Protein AF-X1SEI7-F1 (afdb_monomer_lite)

Secondary structure (DSSP, 8-state):
-HHHHSS----EEE--TTS--EEE----SSSSTT-TTTS--GGG-SS--------GGGEEEEETTEEEESS----

Organism: NCBI:txid412755

Structure (mmCIF, N/CA/C/O backbone):
data_AF-X1SEI7-F1
#
_entry.id   AF-X1SEI7-F1
#
loop_
_atom_site.group_PDB
_atom_site.id
_atom_site.type_symbol
_atom_site.label_atom_id
_atom_site.label_alt_id
_atom_site.label_comp_id
_atom_site.label_asym_id
_atom_site.label_entity_id
_atom_site.label_seq_id
_atom_site.pdbx_PDB_ins_code
_atom_site.Cartn_x
_atom_site.Cartn_y
_atom_site.Cartn_z
_atom_site.occupancy
_atom_site.B_iso_or_equiv
_atom_site.auth_seq_id
_atom_site.auth_comp_id
_atom_site.auth_asym_id
_atom_site.auth_atom_id
_atom_site.pdbx_PDB_model_num
ATOM 1 N N . SER A 1 1 ? -10.800 3.680 -1.677 1.00 55.16 1 SER A N 1
ATOM 2 C CA . SER A 1 1 ? -10.306 3.786 -3.069 1.00 55.16 1 SER A CA 1
ATOM 3 C C . SER A 1 1 ? -9.834 5.220 -3.332 1.00 55.16 1 SER A C 1
ATOM 5 O O . SER A 1 1 ? -10.095 6.071 -2.491 1.00 55.16 1 SER A O 1
ATOM 7 N N . ALA A 1 2 ? -9.137 5.524 -4.440 1.00 59.91 2 ALA A N 1
ATOM 8 C CA . ALA A 1 2 ? -8.796 6.922 -4.778 1.00 59.91 2 ALA A CA 1
ATOM 9 C C . ALA A 1 2 ? -10.055 7.807 -4.905 1.00 59.91 2 ALA A C 1
ATOM 11 O O . ALA A 1 2 ? -10.022 8.989 -4.580 1.00 59.91 2 ALA A O 1
ATOM 12 N N . PHE A 1 3 ? -11.178 7.193 -5.299 1.00 65.19 3 PHE A N 1
ATOM 13 C CA . PHE A 1 3 ? -12.501 7.811 -5.328 1.00 65.19 3 PHE A CA 1
ATOM 14 C C . PHE A 1 3 ? -12.987 8.209 -3.924 1.00 65.19 3 PHE A C 1
ATOM 16 O O . PHE A 1 3 ? -13.398 9.346 -3.726 1.00 65.19 3 PHE A O 1
ATOM 23 N N . ASP A 1 4 ? -12.850 7.328 -2.928 1.00 67.81 4 ASP A N 1
ATOM 24 C CA . ASP A 1 4 ? -13.289 7.620 -1.549 1.00 67.81 4 ASP A CA 1
ATOM 25 C C . ASP A 1 4 ? -12.360 8.588 -0.804 1.00 67.81 4 ASP A C 1
ATOM 27 O O . ASP A 1 4 ? -12.784 9.264 0.130 1.00 67.81 4 ASP A O 1
ATOM 31 N N . LEU A 1 5 ? -11.077 8.618 -1.176 1.00 69.81 5 LEU A N 1
ATOM 32 C CA . LEU A 1 5 ? -10.072 9.471 -0.539 1.00 69.81 5 LEU A CA 1
ATOM 33 C C . LEU A 1 5 ? -10.042 10.885 -1.133 1.00 69.81 5 LEU A C 1
ATOM 35 O O . LEU A 1 5 ? -9.533 11.797 -0.490 1.00 69.81 5 LEU A O 1
ATOM 39 N N . GLY A 1 6 ? -10.548 11.079 -2.356 1.00 77.31 6 GLY A N 1
ATOM 40 C CA . GLY A 1 6 ? -10.443 12.348 -3.086 1.00 77.31 6 GLY A CA 1
ATOM 41 C C . GLY A 1 6 ? -9.023 12.677 -3.569 1.00 77.31 6 GLY A C 1
ATOM 42 O O . GLY A 1 6 ? -8.809 13.719 -4.184 1.00 77.31 6 GLY A O 1
ATOM 43 N N . TYR A 1 7 ? -8.054 11.793 -3.316 1.00 75.19 7 TYR A N 1
ATOM 44 C CA . TYR A 1 7 ? -6.681 11.883 -3.800 1.00 75.19 7 TYR A CA 1
ATOM 45 C C . TYR A 1 7 ? -6.147 10.496 -4.170 1.00 75.19 7 TYR A C 1
ATOM 47 O O . TYR A 1 7 ? -6.584 9.469 -3.637 1.00 75.19 7 TYR A O 1
ATOM 55 N N . MET A 1 8 ? -5.178 10.458 -5.088 1.00 75.88 8 MET A N 1
ATOM 56 C CA . MET A 1 8 ? -4.436 9.231 -5.364 1.00 75.88 8 MET A CA 1
ATOM 57 C C . MET A 1 8 ? -3.414 8.969 -4.251 1.00 75.88 8 MET A C 1
ATOM 59 O O . MET A 1 8 ? -2.621 9.863 -3.950 1.00 75.88 8 MET A O 1
ATOM 63 N N . PRO A 1 9 ? -3.390 7.760 -3.656 1.00 75.06 9 PRO A N 1
ATOM 64 C CA . PRO A 1 9 ? -2.328 7.355 -2.743 1.00 75.06 9 PRO A CA 1
ATOM 65 C C . PRO A 1 9 ? -0.949 7.583 -3.364 1.00 75.06 9 PRO A C 1
ATOM 67 O O . PRO A 1 9 ? -0.773 7.343 -4.558 1.00 75.06 9 PRO A O 1
ATOM 70 N N . PHE A 1 10 ? 0.031 7.999 -2.560 1.00 75.62 10 PHE A N 1
ATOM 71 C CA . PHE A 1 10 ? 1.402 8.149 -3.043 1.00 75.62 10 PHE A CA 1
ATOM 72 C C . PHE A 1 10 ? 1.977 6.775 -3.403 1.00 75.62 10 PHE A C 1
ATOM 74 O O . PHE A 1 10 ? 2.414 6.021 -2.534 1.00 75.62 10 PHE A O 1
ATOM 81 N N . MET A 1 11 ? 1.941 6.445 -4.691 1.00 81.69 11 MET A N 1
ATOM 82 C CA . MET A 1 11 ? 2.627 5.285 -5.240 1.00 81.69 11 MET A CA 1
ATOM 83 C C . MET A 1 11 ? 4.017 5.722 -5.684 1.00 81.69 11 MET A C 1
ATOM 85 O O . MET A 1 11 ? 4.155 6.687 -6.434 1.00 81.69 11 MET A O 1
ATOM 89 N N . HIS A 1 12 ? 5.046 5.016 -5.222 1.00 78.94 12 HIS A N 1
ATOM 90 C CA . HIS A 1 12 ? 6.411 5.236 -5.691 1.00 78.94 12 HIS A CA 1
ATOM 91 C C . HIS A 1 12 ? 6.788 4.105 -6.634 1.00 78.94 12 HIS A C 1
ATOM 93 O O . HIS A 1 12 ? 6.738 2.934 -6.250 1.00 78.94 12 HIS A O 1
ATOM 99 N N . HIS A 1 13 ? 7.166 4.481 -7.851 1.00 79.38 13 HIS A N 1
ATOM 100 C CA . HIS A 1 13 ? 7.694 3.582 -8.856 1.00 79.38 13 HIS A CA 1
ATOM 101 C C . HIS A 1 13 ? 9.071 4.079 -9.316 1.00 79.38 13 HIS A C 1
ATOM 103 O O . HIS A 1 13 ? 9.211 5.250 -9.669 1.00 79.38 13 HIS A O 1
ATOM 109 N N . ASN A 1 14 ? 10.079 3.206 -9.275 1.00 77.25 14 ASN A N 1
ATOM 110 C CA . ASN A 1 14 ? 11.435 3.493 -9.735 1.00 77.25 14 ASN A CA 1
ATOM 111 C C . ASN A 1 14 ? 11.911 2.418 -10.728 1.00 77.25 14 ASN A C 1
ATOM 113 O O . ASN A 1 14 ? 12.126 1.271 -10.327 1.00 77.25 14 ASN A O 1
ATOM 117 N N . GLU A 1 15 ? 12.124 2.831 -11.982 1.00 71.56 15 GLU A N 1
ATOM 118 C CA . GLU A 1 15 ? 12.634 2.013 -13.096 1.00 71.56 15 GLU A CA 1
ATOM 119 C C . GLU A 1 15 ? 13.940 2.585 -13.658 1.00 71.56 15 GLU A C 1
ATOM 121 O O . GLU A 1 15 ? 14.067 2.900 -14.842 1.00 71.56 15 GLU A O 1
ATOM 126 N N . VAL A 1 16 ? 14.934 2.786 -12.798 1.00 78.19 16 VAL A N 1
ATOM 127 C CA . VAL A 1 16 ? 16.270 3.152 -13.273 1.00 78.19 16 VAL A CA 1
ATOM 128 C C . VAL A 1 16 ? 16.987 1.899 -13.789 1.00 78.19 16 VAL A C 1
ATOM 130 O O . VAL A 1 16 ? 17.077 0.875 -13.112 1.00 78.19 16 VAL A O 1
ATOM 133 N N . ALA A 1 17 ? 17.527 1.987 -15.005 1.00 72.44 17 ALA A N 1
ATOM 134 C CA . ALA A 1 17 ? 18.281 0.898 -15.612 1.00 72.44 17 ALA A CA 1
ATOM 135 C C . ALA A 1 17 ? 19.532 0.557 -14.783 1.00 72.44 17 ALA A C 1
ATOM 137 O O . ALA A 1 17 ? 20.281 1.440 -14.363 1.00 72.44 17 ALA A O 1
ATOM 138 N N . GLY A 1 18 ? 19.779 -0.737 -14.575 1.00 74.19 18 GLY A N 1
ATOM 139 C CA . GLY A 1 18 ? 20.955 -1.224 -13.847 1.00 74.19 18 GLY A CA 1
ATOM 140 C C . GLY A 1 18 ? 20.857 -1.149 -12.319 1.00 74.19 18 GLY A C 1
ATOM 141 O O . GLY A 1 18 ? 21.833 -1.482 -11.649 1.00 74.19 18 GLY A O 1
ATOM 142 N N . VAL A 1 19 ? 19.705 -0.764 -11.756 1.00 75.56 19 VAL A N 1
ATOM 143 C CA . VAL A 1 19 ? 19.437 -0.842 -10.309 1.00 75.56 19 VAL A CA 1
ATOM 144 C C . VAL A 1 19 ? 18.230 -1.729 -10.009 1.00 75.56 19 VAL A C 1
ATOM 146 O O . VAL A 1 19 ? 17.448 -2.073 -10.893 1.00 75.56 19 VAL A O 1
ATOM 149 N N . THR A 1 20 ? 18.069 -2.113 -8.743 1.00 76.62 20 THR A N 1
ATOM 150 C CA . THR A 1 20 ? 16.875 -2.827 -8.281 1.00 76.62 20 THR A CA 1
ATOM 151 C C . THR A 1 20 ? 15.645 -1.931 -8.410 1.00 76.62 20 THR A C 1
ATOM 153 O O . THR A 1 20 ? 15.635 -0.807 -7.909 1.00 76.62 20 THR A O 1
ATOM 156 N N . HIS A 1 21 ? 14.597 -2.438 -9.058 1.00 73.81 21 HIS A N 1
ATOM 157 C CA . HIS A 1 21 ? 13.333 -1.716 -9.184 1.00 73.81 21 HIS A CA 1
ATOM 158 C C . HIS A 1 21 ? 12.579 -1.722 -7.851 1.00 73.81 21 HIS A C 1
ATOM 160 O O . HIS A 1 21 ? 12.507 -2.745 -7.165 1.00 73.81 21 HIS A O 1
ATOM 166 N N . HIS A 1 22 ? 11.984 -0.583 -7.500 1.00 77.19 22 HIS A N 1
ATOM 167 C CA . HIS A 1 22 ? 11.202 -0.427 -6.276 1.00 77.19 22 HIS A CA 1
ATOM 168 C C . HIS A 1 22 ? 9.774 0.000 -6.603 1.00 77.19 22 HIS A C 1
ATOM 170 O O . HIS A 1 22 ? 9.557 0.979 -7.318 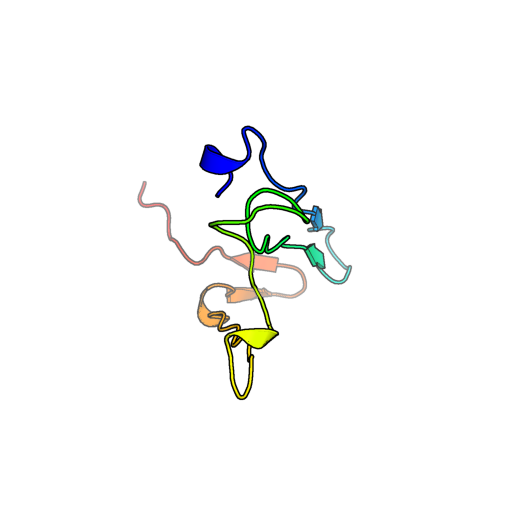1.00 77.19 22 HIS A O 1
ATOM 176 N N . TRP A 1 23 ? 8.816 -0.720 -6.021 1.00 79.19 23 TRP A N 1
ATOM 177 C CA . TRP A 1 23 ? 7.389 -0.439 -6.123 1.00 79.19 23 TRP A CA 1
ATOM 178 C C . TRP A 1 23 ? 6.798 -0.326 -4.718 1.00 79.19 23 TRP A C 1
ATOM 180 O O . TRP A 1 23 ? 6.977 -1.222 -3.891 1.00 79.19 23 TRP A O 1
ATOM 190 N N . CYS A 1 24 ? 6.097 0.771 -4.439 1.00 85.00 24 CYS A N 1
ATOM 191 C CA . CYS A 1 24 ? 5.397 0.996 -3.177 1.00 85.00 24 CYS A CA 1
ATOM 192 C C . CYS A 1 24 ? 3.917 1.277 -3.445 1.00 85.00 24 CYS A C 1
ATOM 194 O O . CYS A 1 24 ? 3.584 2.266 -4.100 1.00 85.00 24 CYS A O 1
ATOM 196 N N . PHE A 1 25 ? 3.042 0.422 -2.910 1.00 82.25 25 PHE A N 1
ATOM 197 C CA . PHE A 1 25 ? 1.591 0.522 -3.057 1.00 82.25 25 PHE A CA 1
ATOM 198 C C . PHE A 1 25 ? 0.932 0.697 -1.682 1.00 82.25 25 PHE A C 1
ATOM 200 O O . PHE A 1 25 ? 0.883 -0.261 -0.905 1.00 82.25 25 PHE A O 1
ATOM 207 N N . PRO A 1 26 ? 0.409 1.889 -1.352 1.00 82.69 26 PRO A N 1
ATOM 208 C CA . PRO A 1 26 ? -0.293 2.092 -0.093 1.00 82.69 26 PRO A CA 1
ATOM 209 C C . PRO A 1 26 ? -1.635 1.354 -0.101 1.00 82.69 26 PRO A C 1
ATOM 211 O O . PRO A 1 26 ? -2.485 1.603 -0.959 1.00 82.69 26 PRO A O 1
ATOM 214 N N . ILE A 1 27 ? -1.852 0.488 0.889 1.00 81.50 27 ILE A N 1
ATOM 215 C CA . ILE A 1 27 ? -3.148 -0.148 1.141 1.00 81.50 27 ILE A CA 1
ATOM 216 C C . ILE A 1 27 ? -3.781 0.549 2.342 1.00 81.50 27 ILE A C 1
ATOM 218 O O . ILE A 1 27 ? -3.300 0.432 3.468 1.00 81.50 27 ILE A O 1
ATOM 222 N N . HIS A 1 28 ? -4.860 1.287 2.095 1.00 79.44 28 HIS A N 1
ATOM 223 C CA . HIS A 1 28 ? -5.611 1.960 3.148 1.00 79.44 28 HIS A CA 1
ATOM 224 C C . HIS A 1 28 ? -6.713 1.056 3.690 1.00 79.44 28 HIS A C 1
ATOM 226 O O . HIS A 1 28 ? -7.468 0.445 2.936 1.00 79.44 28 HIS A O 1
ATOM 232 N N . PHE A 1 29 ? -6.835 1.037 5.010 1.00 81.38 29 PHE A N 1
ATOM 233 C CA . PHE A 1 29 ? -7.858 0.300 5.730 1.00 81.38 29 PHE A CA 1
ATOM 234 C C . PHE A 1 29 ? -8.919 1.256 6.287 1.00 81.38 29 PHE A C 1
ATOM 236 O O . PHE A 1 29 ? -8.951 1.540 7.482 1.00 81.38 29 PHE A O 1
ATOM 243 N N . GLY A 1 30 ? -9.763 1.775 5.396 1.00 79.19 30 GLY A N 1
ATOM 244 C CA . GLY A 1 30 ? -10.759 2.811 5.692 1.00 79.19 30 GLY A CA 1
ATOM 245 C C . GLY A 1 30 ? -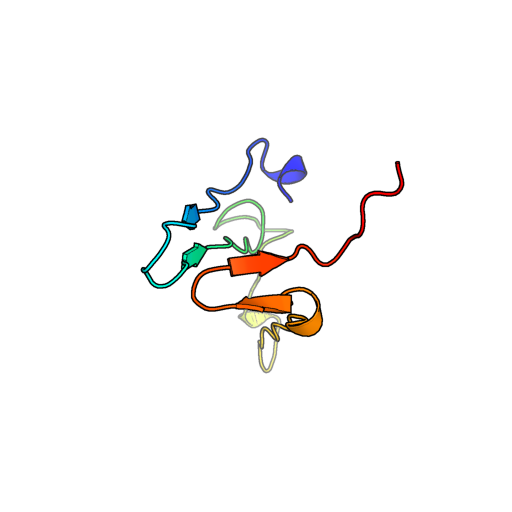10.355 4.191 5.173 1.00 79.19 30 GLY A C 1
ATOM 246 O O . GLY A 1 30 ? -9.346 4.331 4.479 1.00 79.19 30 GLY A O 1
ATOM 247 N N . ARG A 1 31 ? -11.166 5.213 5.479 1.00 76.88 31 ARG A N 1
ATOM 248 C CA . ARG A 1 31 ? -10.934 6.599 5.019 1.00 76.88 31 ARG A CA 1
ATOM 249 C C . ARG A 1 31 ? -9.976 7.368 5.932 1.00 76.88 31 ARG A C 1
ATOM 251 O O . ARG A 1 31 ? -9.178 8.166 5.455 1.00 76.88 31 ARG A O 1
ATOM 258 N N . HIS A 1 32 ? -10.053 7.124 7.241 1.00 76.19 32 HIS A N 1
ATOM 259 C CA . HIS A 1 32 ? -9.198 7.721 8.270 1.00 76.19 32 HIS A CA 1
ATOM 260 C C . HIS A 1 32 ? -9.118 6.824 9.517 1.00 76.19 32 HIS A C 1
ATOM 262 O O . HIS A 1 32 ? -9.938 5.926 9.698 1.00 76.19 32 HIS A O 1
ATOM 268 N N . LEU A 1 33 ? -8.155 7.089 10.411 1.00 76.19 33 LEU A N 1
ATOM 269 C CA . LEU A 1 33 ? -7.868 6.253 11.593 1.00 76.19 33 LEU A CA 1
ATOM 270 C C . LEU A 1 33 ? -9.028 6.152 12.605 1.00 76.19 33 LEU A C 1
ATOM 272 O O . LEU A 1 33 ? -9.078 5.224 13.400 1.00 76.19 33 LEU A O 1
ATOM 276 N N . ASN A 1 34 ? -9.961 7.102 12.567 1.00 78.50 34 ASN A N 1
ATOM 277 C CA . ASN A 1 34 ? -11.129 7.139 13.455 1.00 78.50 34 ASN A CA 1
ATOM 278 C C . ASN A 1 34 ? -12.452 6.845 12.725 1.00 78.50 34 ASN A C 1
ATOM 280 O O . ASN A 1 34 ? -13.503 7.273 13.189 1.00 78.50 34 ASN A O 1
ATOM 284 N N . ASP A 1 35 ? -12.414 6.229 11.539 1.00 80.00 35 ASP A N 1
ATOM 285 C CA . ASP A 1 35 ? -13.624 5.953 10.755 1.00 80.00 35 ASP A CA 1
ATOM 286 C C . ASP A 1 35 ? -14.443 4.853 11.443 1.00 80.00 35 ASP A C 1
ATOM 288 O O . ASP A 1 35 ? -13.967 3.726 11.538 1.00 80.00 35 ASP A O 1
ATOM 292 N N . PRO A 1 36 ? -15.653 5.137 11.949 1.00 81.38 36 PRO A N 1
ATOM 293 C CA . PRO A 1 36 ? -16.409 4.138 12.697 1.00 81.38 36 PRO A CA 1
ATOM 294 C C . PRO A 1 36 ? -17.002 3.040 11.802 1.00 81.38 36 PRO A C 1
ATOM 296 O O . PRO A 1 36 ? -17.388 1.985 12.308 1.00 81.38 36 PRO A O 1
ATOM 299 N N . GLU A 1 37 ? -17.099 3.280 10.493 1.00 82.69 37 GLU A N 1
ATOM 300 C CA . GLU A 1 37 ? -17.877 2.451 9.573 1.00 82.69 37 GLU A CA 1
ATOM 301 C C . GLU A 1 37 ? -16.978 1.620 8.653 1.00 82.69 37 GLU A C 1
ATOM 303 O O . GLU A 1 37 ? -17.184 0.414 8.521 1.00 82.69 37 GLU A O 1
ATOM 308 N N . TRP A 1 38 ? -15.938 2.233 8.079 1.00 78.88 38 TRP A N 1
ATOM 309 C CA . TRP A 1 38 ? -15.116 1.602 7.036 1.00 78.88 38 TRP A CA 1
ATOM 310 C C . TRP A 1 38 ? -13.688 1.270 7.474 1.00 78.88 38 TRP A C 1
ATOM 312 O O . TRP A 1 38 ? -12.902 0.784 6.658 1.00 78.88 38 TRP A O 1
ATOM 322 N N . ILE A 1 39 ? -13.318 1.525 8.735 1.00 86.88 39 ILE A N 1
ATOM 323 C CA . ILE A 1 39 ? -11.993 1.149 9.234 1.00 86.88 39 ILE A CA 1
ATOM 324 C C . ILE A 1 39 ? -11.852 -0.365 9.357 1.00 86.88 39 ILE A C 1
ATOM 326 O O . ILE A 1 39 ? -12.780 -1.085 9.739 1.00 86.88 39 ILE A O 1
ATOM 330 N N . PHE A 1 40 ? -10.640 -0.851 9.112 1.00 86.44 40 PHE A N 1
ATOM 331 C CA . PHE A 1 40 ? -10.276 -2.182 9.566 1.00 86.44 40 PHE A CA 1
ATOM 332 C C . PHE A 1 40 ? -10.165 -2.206 11.090 1.00 86.44 40 PHE A C 1
ATOM 334 O O . PHE A 1 40 ? -9.199 -1.710 11.667 1.00 86.44 40 PHE A O 1
ATOM 341 N N . ASP A 1 41 ? -11.156 -2.808 11.740 1.00 87.75 41 ASP A N 1
ATOM 342 C CA . ASP A 1 41 ? -11.121 -3.080 13.172 1.00 87.75 41 ASP A CA 1
ATOM 343 C C . ASP A 1 41 ? -10.564 -4.494 13.420 1.00 87.75 41 ASP A C 1
ATOM 345 O O . ASP A 1 41 ? -11.297 -5.475 13.246 1.00 87.75 41 ASP A O 1
ATOM 349 N N . PRO A 1 42 ? -9.295 -4.640 13.852 1.00 86.06 42 PRO A N 1
ATOM 350 C CA . PRO A 1 42 ? -8.688 -5.950 14.070 1.00 86.06 42 PRO A CA 1
ATOM 351 C C . PRO A 1 42 ? -9.390 -6.755 15.172 1.00 86.06 42 PRO A C 1
ATOM 353 O O . PRO A 1 42 ? -9.263 -7.976 15.190 1.00 86.06 42 PRO A O 1
ATOM 356 N N . LYS A 1 43 ? -10.165 -6.116 16.064 1.00 88.50 43 LYS A N 1
ATOM 357 C CA . LYS A 1 43 ? -10.904 -6.809 17.132 1.00 88.50 43 LYS A CA 1
ATOM 358 C C . LYS A 1 43 ? -12.124 -7.566 16.613 1.00 88.50 43 LYS A C 1
ATOM 360 O O . LYS A 1 43 ? -12.594 -8.481 17.284 1.00 88.50 43 LYS A O 1
ATOM 365 N N . LYS A 1 44 ? -12.630 -7.222 15.424 1.00 87.44 44 LYS A N 1
ATOM 366 C CA . LYS A 1 44 ? -13.750 -7.933 14.782 1.00 87.44 44 LYS A CA 1
ATOM 367 C C . LYS A 1 44 ? -13.330 -9.272 14.168 1.00 87.44 44 LYS A C 1
ATOM 369 O O . LYS A 1 44 ? -14.190 -10.046 13.757 1.00 87.44 44 LYS A O 1
ATOM 374 N N . PHE A 1 45 ? -12.031 -9.572 14.120 1.00 89.69 45 PHE A N 1
ATOM 375 C CA . PHE A 1 45 ? -11.493 -10.777 13.496 1.00 89.69 45 PHE A CA 1
ATOM 376 C C . PHE A 1 45 ? -10.770 -11.648 14.524 1.00 89.69 45 PHE A C 1
ATOM 378 O O . PHE A 1 45 ? -9.935 -11.178 15.288 1.00 89.69 45 PHE A O 1
ATOM 385 N N . ARG A 1 46 ? -11.039 -12.957 14.504 1.00 93.19 46 ARG A N 1
ATOM 386 C CA . ARG A 1 46 ? -10.358 -13.928 15.380 1.00 93.19 46 ARG A CA 1
ATOM 387 C C . ARG A 1 46 ? -8.878 -14.124 15.019 1.00 93.19 46 ARG A C 1
ATOM 389 O O . ARG A 1 46 ? -8.082 -14.469 15.883 1.00 93.19 46 ARG A O 1
ATOM 396 N N . ASN A 1 47 ? -8.531 -13.954 13.744 1.00 92.62 47 ASN A N 1
ATOM 397 C CA . ASN A 1 47 ? -7.175 -14.096 13.212 1.00 92.62 47 ASN A CA 1
ATOM 398 C C . ASN A 1 47 ? -7.038 -13.244 11.933 1.00 92.62 47 ASN A C 1
ATOM 400 O O . ASN A 1 47 ? -7.223 -13.767 10.831 1.00 92.62 47 ASN A O 1
ATOM 404 N N . PRO A 1 48 ? -6.823 -11.926 12.059 1.00 90.94 48 PRO A N 1
ATOM 405 C CA . PRO A 1 48 ? -6.705 -11.045 10.904 1.00 90.94 48 PRO A CA 1
ATOM 406 C C . PRO A 1 48 ? -5.451 -11.372 10.081 1.00 90.94 48 PRO A C 1
ATOM 408 O O . PRO A 1 48 ? -4.335 -11.297 10.588 1.00 90.94 48 PRO A O 1
ATOM 411 N N . GLN A 1 49 ? -5.629 -11.704 8.800 1.00 90.31 49 GLN A N 1
ATOM 412 C CA . GLN A 1 49 ? -4.533 -11.960 7.863 1.00 90.31 49 GLN A CA 1
ATOM 413 C C . GLN A 1 49 ? -4.787 -11.251 6.533 1.00 90.31 49 GLN A C 1
ATOM 415 O O . GLN A 1 49 ? -5.899 -11.289 6.006 1.00 90.31 49 GLN A O 1
ATOM 420 N N . LEU A 1 50 ? -3.739 -10.637 5.979 1.00 86.31 50 LEU A N 1
ATOM 421 C CA . LEU A 1 50 ? -3.737 -10.080 4.630 1.00 86.31 50 LEU A CA 1
ATOM 422 C C . LEU A 1 50 ? -2.922 -11.003 3.723 1.00 86.31 50 LEU A C 1
ATOM 424 O O . LEU A 1 50 ? -1.714 -11.149 3.904 1.00 86.31 50 LEU A O 1
ATOM 428 N N . ARG A 1 51 ? -3.580 -11.617 2.739 1.00 89.44 51 ARG A N 1
ATOM 429 C CA . ARG A 1 51 ? -2.909 -12.392 1.695 1.00 89.44 51 ARG A CA 1
ATOM 430 C C . ARG A 1 51 ? -2.741 -11.515 0.461 1.00 89.44 51 ARG A C 1
ATOM 432 O O . ARG A 1 51 ? -3.732 -11.075 -0.111 1.00 89.44 51 ARG A O 1
ATOM 439 N N . ILE A 1 52 ? -1.497 -11.304 0.048 1.00 85.06 52 ILE A N 1
ATOM 440 C CA . ILE A 1 52 ? -1.164 -10.596 -1.188 1.00 85.06 52 ILE A CA 1
ATOM 441 C C . ILE A 1 52 ? -0.757 -11.645 -2.222 1.00 85.06 52 ILE A C 1
ATOM 443 O O . ILE A 1 52 ? 0.095 -12.490 -1.950 1.00 85.06 52 ILE A O 1
ATOM 447 N N . THR A 1 53 ? -1.387 -11.614 -3.391 1.00 85.12 53 THR A N 1
ATOM 448 C CA . THR A 1 53 ? -1.020 -12.439 -4.546 1.00 85.12 53 THR A CA 1
ATOM 449 C C . THR A 1 53 ? -0.706 -11.515 -5.707 1.00 85.12 53 THR A C 1
ATOM 451 O O . THR A 1 53 ? -1.493 -10.616 -5.996 1.00 85.12 53 THR A O 1
ATOM 454 N N . TRP A 1 54 ? 0.415 -11.744 -6.375 1.00 76.88 54 TRP A N 1
ATOM 455 C CA . TRP A 1 54 ? 0.783 -11.044 -7.599 1.00 76.88 54 TRP A CA 1
ATOM 456 C C . TRP A 1 54 ? 1.176 -12.069 -8.658 1.00 76.88 54 TRP A C 1
ATOM 458 O O . TRP A 1 54 ? 1.704 -13.136 -8.336 1.00 76.88 54 TRP A O 1
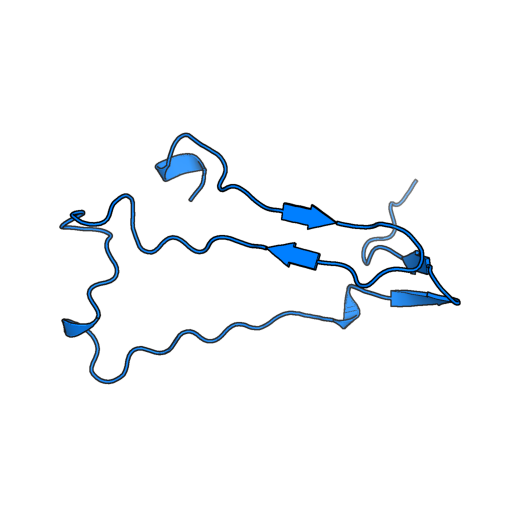ATOM 468 N N . ASP A 1 55 ? 0.897 -11.745 -9.915 1.00 76.31 55 ASP A N 1
ATOM 469 C CA . ASP A 1 55 ? 1.283 -12.563 -11.055 1.00 76.31 55 ASP A CA 1
ATOM 470 C C . ASP A 1 55 ? 2.595 -12.032 -11.642 1.00 76.31 55 ASP A C 1
ATOM 472 O O . ASP A 1 55 ? 2.645 -10.936 -12.197 1.00 76.31 55 ASP A O 1
ATOM 476 N N . LEU A 1 56 ? 3.673 -12.804 -11.485 1.00 64.69 56 LEU A N 1
ATOM 477 C CA . LEU A 1 56 ? 4.981 -12.471 -12.051 1.00 64.69 56 LEU A CA 1
ATOM 478 C C . LEU A 1 56 ? 5.076 -12.792 -13.545 1.00 64.69 56 LEU A C 1
ATOM 480 O O . LEU A 1 56 ? 5.975 -12.271 -14.197 1.00 64.69 56 LEU A O 1
ATOM 484 N N . ALA A 1 57 ? 4.177 -13.612 -14.104 1.00 62.69 57 ALA A N 1
ATOM 485 C CA . ALA A 1 57 ? 4.191 -13.935 -15.531 1.00 62.69 57 ALA A CA 1
ATOM 486 C C . ALA A 1 57 ? 3.892 -12.707 -16.409 1.00 62.69 57 ALA A C 1
ATOM 488 O O . ALA A 1 57 ? 4.250 -12.684 -17.584 1.00 62.69 57 ALA A O 1
ATOM 489 N N . ALA A 1 58 ? 3.311 -11.654 -15.827 1.00 59.31 58 ALA A N 1
ATOM 490 C CA . ALA A 1 58 ? 3.155 -10.354 -16.469 1.00 59.31 58 ALA A CA 1
ATOM 491 C C . ALA A 1 58 ? 4.489 -9.604 -16.686 1.00 59.31 58 ALA A C 1
ATOM 493 O O . ALA A 1 58 ? 4.543 -8.657 -17.465 1.00 59.31 58 ALA A O 1
ATOM 494 N N . VAL A 1 59 ? 5.577 -10.007 -16.024 1.00 62.19 59 VAL A N 1
ATOM 495 C CA . VAL A 1 59 ? 6.892 -9.363 -16.138 1.00 62.19 59 VAL A CA 1
ATOM 496 C C . VAL A 1 59 ? 7.826 -10.299 -16.896 1.00 62.19 59 VAL A C 1
ATOM 498 O O . VAL A 1 59 ? 8.471 -11.168 -16.312 1.00 62.19 59 VAL A O 1
ATOM 501 N N . THR A 1 60 ? 7.898 -10.144 -18.221 1.00 63.06 60 THR A N 1
ATOM 502 C CA . THR A 1 60 ? 8.770 -10.985 -19.056 1.00 63.06 60 THR A CA 1
ATOM 503 C C . THR A 1 60 ? 10.139 -10.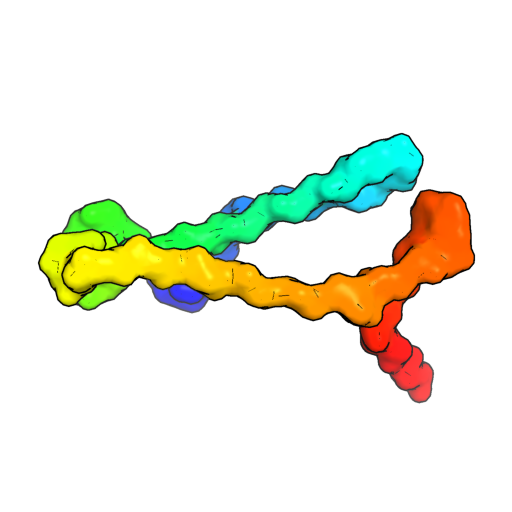318 -19.236 1.00 63.06 60 THR A C 1
ATOM 505 O O . THR A 1 60 ? 10.210 -9.256 -19.860 1.00 63.06 60 THR A O 1
ATOM 508 N N . PRO A 1 61 ? 11.246 -10.901 -18.735 1.00 63.75 61 PRO A N 1
ATOM 509 C CA . PRO A 1 61 ? 12.582 -10.383 -19.012 1.00 63.75 61 PRO A CA 1
ATOM 510 C C . PRO A 1 61 ? 12.948 -10.639 -20.482 1.00 63.75 61 PRO A C 1
ATOM 512 O O . PRO A 1 61 ? 12.833 -11.762 -20.967 1.00 63.75 61 PRO A O 1
ATOM 515 N N . ILE A 1 62 ? 13.415 -9.609 -21.191 1.00 71.12 62 ILE A N 1
ATOM 516 C CA . ILE A 1 62 ? 13.836 -9.700 -22.607 1.00 71.12 62 ILE A CA 1
ATOM 517 C C . ILE A 1 62 ? 15.360 -9.689 -22.794 1.00 71.12 62 ILE A C 1
ATOM 519 O O . ILE A 1 62 ? 15.852 -9.707 -23.919 1.00 71.12 62 ILE A O 1
ATOM 523 N N . GLY A 1 63 ? 16.121 -9.670 -21.699 1.00 69.38 63 GLY A N 1
ATOM 524 C CA . GLY A 1 63 ? 17.582 -9.664 -21.697 1.00 69.38 63 GLY A CA 1
ATOM 525 C C . GLY A 1 63 ? 18.146 -8.949 -20.466 1.00 69.38 63 GLY A C 1
ATOM 526 O O . GLY A 1 63 ? 17.378 -8.495 -19.613 1.00 69.38 63 GLY A O 1
ATOM 527 N N . PRO A 1 64 ? 19.481 -8.834 -20.344 1.00 65.44 64 PRO A N 1
ATOM 528 C CA . PRO A 1 64 ? 20.107 -8.087 -19.257 1.00 65.44 64 PRO A CA 1
ATOM 529 C C . PRO A 1 64 ? 19.609 -6.630 -19.228 1.00 65.44 64 PRO A C 1
ATOM 531 O O . PRO A 1 64 ? 19.904 -5.854 -20.132 1.00 65.44 64 PRO A O 1
ATOM 534 N N . GLY A 1 65 ? 18.846 -6.267 -18.192 1.00 65.44 65 GLY A N 1
ATOM 535 C CA . GLY A 1 65 ? 18.361 -4.899 -17.967 1.00 65.44 65 GLY A CA 1
ATOM 536 C C . GLY A 1 65 ? 17.094 -4.487 -18.729 1.00 65.44 65 GLY A C 1
ATOM 537 O O . GLY A 1 65 ? 16.761 -3.307 -18.701 1.00 65.44 65 GLY A O 1
ATOM 538 N N . GLY A 1 66 ? 16.388 -5.414 -19.390 1.00 60.38 66 GLY A N 1
ATOM 539 C CA . GLY A 1 66 ? 15.161 -5.109 -20.137 1.00 60.38 66 GLY A CA 1
ATOM 540 C C . GLY A 1 66 ? 13.972 -5.989 -19.746 1.00 60.38 66 GLY A C 1
ATOM 541 O O . GLY A 1 66 ? 14.114 -7.207 -19.610 1.00 60.38 66 GLY A O 1
ATOM 542 N N . TYR A 1 67 ? 12.788 -5.382 -19.641 1.00 67.88 67 TYR A N 1
ATOM 543 C CA . TYR A 1 67 ? 11.508 -6.056 -19.394 1.00 67.88 67 TYR A CA 1
ATOM 544 C C . TYR A 1 67 ? 10.503 -5.692 -20.498 1.00 67.88 67 TYR A C 1
ATOM 546 O O . TYR A 1 67 ? 10.526 -4.571 -21.006 1.00 67.88 67 TYR A O 1
ATOM 554 N N . LYS A 1 68 ? 9.647 -6.643 -20.891 1.00 64.75 68 LYS A N 1
ATOM 555 C CA . LYS A 1 68 ? 8.519 -6.436 -21.815 1.00 64.75 68 LYS A CA 1
ATOM 556 C C . LYS A 1 68 ? 7.214 -6.407 -21.019 1.00 64.75 68 LYS A C 1
ATOM 558 O O . LYS A 1 68 ? 7.010 -7.266 -20.160 1.00 64.75 68 LYS A O 1
ATOM 563 N N . ASP A 1 69 ? 6.342 -5.456 -21.349 1.00 59.09 69 ASP A N 1
ATOM 564 C CA . ASP A 1 69 ? 4.973 -5.392 -20.830 1.00 59.09 69 ASP A CA 1
ATOM 565 C C . ASP A 1 69 ? 4.166 -6.641 -21.216 1.00 59.09 69 ASP A C 1
ATOM 567 O O . ASP A 1 69 ? 4.272 -7.155 -22.331 1.00 59.09 69 ASP A O 1
ATOM 571 N N . ALA A 1 70 ? 3.308 -7.097 -20.301 1.00 58.91 70 ALA A N 1
ATOM 572 C CA . ALA A 1 70 ? 2.461 -8.278 -20.486 1.00 58.91 70 ALA A CA 1
ATOM 573 C C . ALA A 1 70 ? 1.471 -8.168 -21.658 1.00 58.91 70 ALA A C 1
ATOM 575 O O . ALA A 1 70 ? 0.996 -9.183 -22.164 1.00 58.91 70 ALA A O 1
ATOM 576 N N . VAL A 1 71 ? 1.112 -6.943 -22.051 1.00 59.34 71 VAL A N 1
ATOM 577 C CA . VAL A 1 71 ? 0.077 -6.677 -23.052 1.00 59.34 71 VAL A CA 1
ATOM 578 C C . VAL A 1 71 ? 0.745 -6.260 -24.354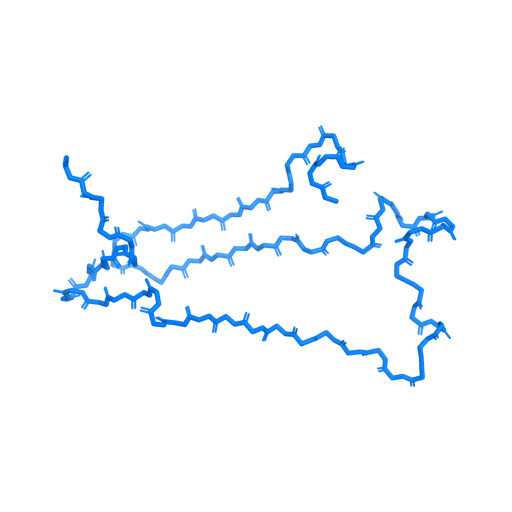 1.00 59.34 71 VAL A C 1
ATOM 580 O O . VAL A 1 71 ? 1.354 -5.192 -24.433 1.00 59.34 71 VAL A O 1
ATOM 583 N N . GLU A 1 72 ? 0.609 -7.080 -25.395 1.00 57.50 72 GLU A N 1
ATOM 584 C CA . GLU A 1 72 ? 0.915 -6.626 -26.749 1.00 57.50 72 GLU A CA 1
ATOM 585 C C . GLU A 1 72 ? -0.117 -5.567 -27.142 1.00 57.50 72 GLU A C 1
ATOM 587 O O . GLU A 1 72 ? -1.320 -5.826 -27.146 1.00 57.50 72 GLU A O 1
ATOM 592 N N . LYS A 1 73 ? 0.338 -4.345 -27.429 1.00 54.12 73 LYS A N 1
ATOM 593 C CA . LYS A 1 73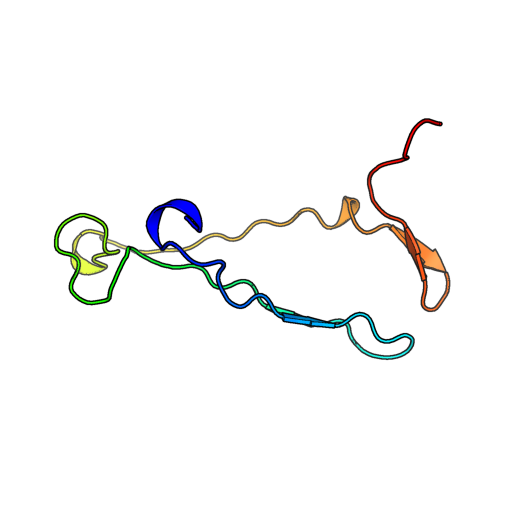 ? -0.525 -3.348 -28.062 1.00 54.12 73 LYS A CA 1
ATOM 594 C C . LYS A 1 73 ? -0.714 -3.783 -29.513 1.00 54.12 73 LYS A C 1
ATOM 596 O O . LYS A 1 73 ? 0.229 -3.690 -30.295 1.00 54.12 73 LYS A O 1
ATOM 601 N N . GLU A 1 74 ? -1.894 -4.297 -29.848 1.00 55.22 74 GLU A N 1
ATOM 602 C CA . GLU A 1 74 ? -2.300 -4.441 -31.248 1.00 55.22 74 GLU A CA 1
ATOM 603 C C . GLU A 1 74 ? -2.283 -3.052 -31.911 1.00 55.22 74 GLU A C 1
ATOM 605 O O . GLU A 1 74 ? -2.744 -2.072 -31.318 1.00 55.22 74 GLU A O 1
ATOM 610 N N . ASN A 1 75 ? -1.667 -2.980 -33.096 1.00 48.59 75 ASN A N 1
ATOM 611 C CA . ASN A 1 75 ? -1.552 -1.770 -33.918 1.00 48.59 75 ASN A CA 1
ATOM 612 C C . ASN A 1 75 ? -2.864 -1.432 -34.627 1.00 48.59 75 ASN A C 1
ATOM 614 O O . ASN A 1 75 ? -3.512 -2.378 -35.129 1.00 48.59 75 ASN A O 1
#

Radius of gyration: 17.96 Å; chains: 1; bounding box: 39×26×51 Å

Sequence (75 aa):
SAFDLGYMPFMHHNEVAGVTHHWCFPIHFGRHLNDPEWIFDPKKFRNPQLRITWDLAAVTPIGPGGYKDAVEKEN

Foldseek 3Di:
DCVLQVHDPDWDWDQDFPDDTDTDDDDAQDNDPPDPPRHPDVVVDPDDDDDDDDDCVQWDAPDRRDTDGNDDDDD

pLDDT: mean 74.76, std 10.54, range [48.59, 93.19]